Protein AF-A0A9D6I4A1-F1 (afdb_monomer_lite)

Structure (mmCIF, N/CA/C/O backbone):
data_AF-A0A9D6I4A1-F1
#
_entry.id   AF-A0A9D6I4A1-F1
#
loop_
_atom_site.group_PDB
_atom_site.id
_atom_site.type_symbol
_atom_site.label_atom_id
_atom_site.label_alt_id
_atom_site.label_comp_id
_atom_site.label_asym_id
_atom_site.label_entity_id
_atom_site.label_seq_id
_atom_site.pdbx_PDB_ins_code
_atom_site.Cartn_x
_atom_site.Cartn_y
_atom_site.Cartn_z
_atom_site.occupancy
_atom_site.B_iso_or_equiv
_atom_site.auth_seq_id
_atom_site.auth_comp_id
_atom_site.auth_asym_id
_atom_site.auth_atom_id
_atom_site.pdbx_PDB_model_num
ATOM 1 N N . MET A 1 1 ? -6.002 15.406 -6.025 1.00 47.84 1 MET A N 1
ATOM 2 C CA . MET A 1 1 ? -5.027 14.315 -6.257 1.00 47.84 1 MET A CA 1
ATOM 3 C C . MET A 1 1 ? -5.476 13.063 -5.506 1.00 47.84 1 MET A C 1
ATOM 5 O O . MET A 1 1 ? -5.878 13.197 -4.359 1.00 47.84 1 MET A O 1
ATOM 9 N N . PRO A 1 2 ? -5.454 11.870 -6.123 1.00 54.66 2 PRO A N 1
ATOM 10 C CA . PRO A 1 2 ? -6.043 10.647 -5.560 1.00 54.66 2 PRO A CA 1
ATOM 11 C C . PRO A 1 2 ? -5.282 10.047 -4.363 1.00 54.66 2 PRO A C 1
ATOM 13 O O . PRO A 1 2 ? -5.901 9.353 -3.564 1.00 54.66 2 PRO A O 1
ATOM 16 N N . CYS A 1 3 ? -3.990 10.353 -4.185 1.00 54.16 3 CYS A N 1
ATOM 17 C CA . CYS A 1 3 ? -3.206 9.846 -3.049 1.00 54.16 3 CYS A CA 1
ATOM 18 C C . CYS A 1 3 ? -3.714 10.364 -1.696 1.00 54.16 3 CYS A C 1
ATOM 20 O O . CYS A 1 3 ? -3.719 9.622 -0.722 1.00 54.16 3 CYS A O 1
ATOM 22 N N . HIS A 1 4 ? -4.209 11.606 -1.649 1.00 58.44 4 HIS A N 1
ATOM 23 C CA . HIS A 1 4 ? -4.678 12.207 -0.400 1.00 58.44 4 HIS A CA 1
ATOM 24 C C . HIS A 1 4 ? -5.949 11.517 0.101 1.00 58.44 4 HIS A C 1
ATOM 26 O O . HIS A 1 4 ? -6.052 11.242 1.285 1.00 58.44 4 HIS A O 1
ATOM 32 N N . ARG A 1 5 ? -6.862 11.121 -0.801 1.00 65.69 5 ARG A N 1
ATOM 33 C CA . ARG A 1 5 ? -8.113 10.458 -0.404 1.00 65.69 5 ARG A CA 1
ATOM 34 C C . ARG A 1 5 ? -7.889 9.132 0.318 1.00 65.69 5 ARG A C 1
ATOM 36 O O . ARG A 1 5 ? -8.626 8.843 1.245 1.00 65.69 5 ARG A O 1
ATOM 43 N N . ALA A 1 6 ? -6.899 8.331 -0.081 1.00 64.75 6 ALA A N 1
ATOM 44 C CA . ALA A 1 6 ? -6.619 7.059 0.591 1.00 64.75 6 ALA A CA 1
ATOM 45 C C . ALA A 1 6 ? -6.034 7.270 1.998 1.00 64.75 6 ALA A C 1
ATOM 47 O O . ALA A 1 6 ? -6.472 6.625 2.945 1.00 64.75 6 ALA A O 1
ATOM 48 N N . VAL A 1 7 ? -5.089 8.205 2.128 1.00 68.25 7 VAL A N 1
ATOM 49 C CA . VAL A 1 7 ? -4.458 8.575 3.405 1.00 68.25 7 VAL A CA 1
ATOM 50 C C . VAL A 1 7 ? -5.492 9.173 4.357 1.00 68.25 7 VAL A C 1
ATOM 52 O O . VAL A 1 7 ? -5.608 8.741 5.495 1.00 68.25 7 VAL A O 1
ATOM 55 N N . GLU A 1 8 ? -6.303 10.111 3.878 1.00 70.12 8 GLU A N 1
ATOM 56 C CA . GLU A 1 8 ? -7.340 10.790 4.655 1.00 70.12 8 GLU A CA 1
ATOM 57 C C . GLU A 1 8 ? -8.440 9.813 5.100 1.00 70.12 8 GLU A C 1
ATOM 59 O O . GLU A 1 8 ? -8.835 9.819 6.260 1.00 70.12 8 GLU A O 1
ATOM 64 N N . TYR A 1 9 ? -8.839 8.876 4.234 1.00 67.19 9 TYR A N 1
ATOM 65 C CA . TYR A 1 9 ? -9.808 7.817 4.544 1.00 67.19 9 TYR A CA 1
ATOM 66 C C . TYR A 1 9 ? -9.313 6.814 5.602 1.00 67.19 9 TYR A C 1
ATOM 68 O O . TYR A 1 9 ? -10.122 6.278 6.366 1.00 67.19 9 TYR A O 1
ATOM 76 N N . LEU A 1 10 ? -8.003 6.541 5.649 1.00 68.50 10 LEU A N 1
ATOM 77 C CA . LEU A 1 10 ? -7.381 5.689 6.669 1.00 68.50 10 LEU A CA 1
ATOM 78 C C . LEU A 1 10 ? -7.154 6.455 7.981 1.00 68.50 10 LEU A C 1
ATOM 80 O O . LEU A 1 10 ? -7.476 5.932 9.048 1.00 68.50 10 LEU A O 1
ATOM 84 N N . SER A 1 11 ? -6.684 7.704 7.899 1.00 69.38 11 SER A N 1
ATOM 85 C CA . SER A 1 11 ? -6.498 8.604 9.044 1.00 69.38 11 SER A CA 1
ATOM 86 C C . SER A 1 11 ? -7.811 8.894 9.767 1.00 69.38 11 SER A C 1
ATOM 88 O O . SER A 1 11 ? -7.855 8.817 10.991 1.00 69.38 11 SER A O 1
ATOM 90 N N . GLN A 1 12 ? -8.899 9.156 9.033 1.00 66.81 12 GLN A N 1
ATOM 91 C CA . GLN A 1 12 ? -10.236 9.359 9.610 1.00 66.81 12 GLN A CA 1
ATOM 92 C C . GLN A 1 12 ? -10.750 8.125 10.362 1.00 66.81 12 GLN A C 1
ATOM 94 O O . GLN A 1 12 ? -11.502 8.259 11.318 1.00 66.81 12 GLN A O 1
ATOM 99 N N . ARG A 1 13 ? -10.326 6.920 9.963 1.00 69.44 13 ARG A N 1
ATOM 100 C CA . ARG A 1 13 ? -10.680 5.663 10.642 1.00 69.44 13 ARG A CA 1
ATOM 101 C C . ARG A 1 13 ? -9.721 5.287 11.771 1.00 69.44 13 ARG A C 1
ATOM 103 O O . ARG A 1 13 ? -9.872 4.215 12.348 1.00 69.44 13 ARG A O 1
ATOM 110 N N . GLY A 1 14 ? -8.707 6.111 12.046 1.00 65.44 14 GLY A N 1
ATOM 111 C CA . GLY A 1 14 ? -7.681 5.816 13.048 1.00 65.44 14 GLY A CA 1
ATOM 112 C C . GLY A 1 14 ? -6.884 4.542 12.754 1.00 65.44 14 GLY A C 1
ATOM 113 O O . GLY A 1 14 ? -6.303 3.958 13.666 1.00 65.44 14 GLY A O 1
ATOM 114 N N . VAL A 1 15 ? -6.867 4.080 11.499 1.00 71.81 15 VAL A N 1
ATOM 115 C CA . VAL A 1 15 ? -6.135 2.869 11.126 1.00 71.81 15 VAL A CA 1
ATOM 116 C C . VAL A 1 15 ? -4.651 3.223 11.088 1.00 71.81 15 VAL A C 1
ATOM 118 O O . VAL A 1 15 ? -4.278 4.125 10.342 1.00 71.81 15 VAL A O 1
ATOM 121 N N . PRO A 1 16 ? -3.773 2.543 11.843 1.00 69.56 16 PRO A N 1
ATOM 122 C CA . PRO A 1 16 ? -2.341 2.747 11.697 1.00 69.56 16 PRO A CA 1
ATOM 123 C C . PRO A 1 16 ? -1.902 2.249 10.315 1.00 69.56 16 PRO A C 1
ATOM 125 O O . PRO A 1 16 ? -2.038 1.069 9.993 1.00 69.56 16 PRO A O 1
ATOM 128 N N . PHE A 1 17 ? -1.372 3.148 9.489 1.00 73.75 17 PHE A N 1
ATOM 129 C CA . PHE A 1 17 ? -0.805 2.823 8.182 1.00 73.75 17 PHE A CA 1
ATOM 130 C C . PHE A 1 17 ? 0.587 3.435 8.038 1.00 73.75 17 PHE A C 1
ATOM 132 O O . PHE A 1 17 ? 0.949 4.395 8.715 1.00 73.75 17 PHE A O 1
ATOM 139 N N . THR A 1 18 ? 1.379 2.875 7.130 1.00 78.88 18 THR A N 1
ATOM 140 C CA . THR A 1 18 ? 2.686 3.420 6.760 1.00 78.88 18 THR A CA 1
ATOM 141 C C . THR A 1 18 ? 2.623 3.903 5.322 1.00 78.88 18 THR A C 1
ATOM 143 O O . THR A 1 18 ? 2.420 3.109 4.403 1.00 78.88 18 THR A O 1
ATOM 146 N N . GLU A 1 19 ? 2.801 5.206 5.114 1.00 74.38 19 GLU A N 1
ATOM 147 C CA . GLU A 1 19 ? 2.887 5.772 3.771 1.00 74.38 19 GLU A CA 1
ATOM 148 C C . GLU A 1 19 ? 4.297 5.552 3.206 1.00 74.38 19 GLU A C 1
ATOM 150 O O . GLU A 1 19 ? 5.259 6.200 3.614 1.00 74.38 19 GLU A O 1
ATOM 155 N N . LYS A 1 20 ? 4.429 4.626 2.250 1.00 76.81 20 LYS A N 1
ATOM 156 C CA . LYS A 1 20 ? 5.657 4.451 1.463 1.00 76.81 20 LYS A CA 1
ATOM 157 C C . LYS A 1 20 ? 5.505 5.138 0.107 1.00 76.81 20 LYS A C 1
ATOM 159 O O . LYS A 1 20 ? 4.760 4.677 -0.758 1.00 76.81 20 LYS A O 1
ATOM 164 N N . ASN A 1 21 ? 6.231 6.234 -0.101 1.00 75.62 21 ASN A N 1
ATOM 165 C CA . ASN A 1 21 ? 6.176 6.988 -1.350 1.00 75.62 21 ASN A CA 1
ATOM 166 C C . ASN A 1 21 ? 7.234 6.494 -2.347 1.00 75.62 21 ASN A C 1
ATOM 168 O O . ASN A 1 21 ? 8.370 6.953 -2.322 1.00 75.62 21 ASN A O 1
ATOM 172 N N . VAL A 1 22 ? 6.847 5.633 -3.292 1.00 75.38 22 VAL A N 1
ATOM 173 C CA . VAL A 1 22 ? 7.761 5.097 -4.325 1.00 75.38 22 VAL A CA 1
ATOM 174 C C . VAL A 1 22 ? 8.341 6.151 -5.282 1.00 75.38 22 VAL A C 1
ATOM 176 O O . VAL A 1 22 ? 9.232 5.843 -6.071 1.00 75.38 22 VAL A O 1
ATOM 179 N N . ARG A 1 23 ? 7.819 7.387 -5.268 1.00 72.06 23 ARG A N 1
ATOM 180 C CA . ARG A 1 23 ? 8.339 8.503 -6.071 1.00 72.06 23 ARG A CA 1
ATOM 181 C C . ARG A 1 23 ? 9.558 9.149 -5.413 1.00 72.06 23 ARG A C 1
ATOM 183 O O . ARG A 1 23 ? 10.450 9.595 -6.123 1.00 72.06 23 ARG A O 1
ATOM 190 N N . ASN A 1 24 ? 9.578 9.188 -4.082 1.00 76.88 2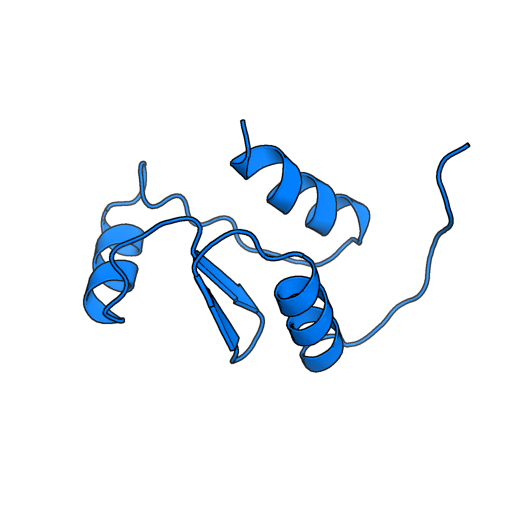4 ASN A N 1
ATOM 191 C CA . ASN A 1 24 ? 10.668 9.770 -3.296 1.00 76.88 24 ASN A CA 1
ATOM 192 C C . ASN A 1 24 ? 11.586 8.698 -2.684 1.00 76.88 24 ASN A C 1
ATOM 194 O O . ASN A 1 24 ? 12.719 9.007 -2.331 1.00 76.88 24 ASN A O 1
ATOM 198 N N . ASP A 1 25 ? 11.112 7.456 -2.574 1.00 79.81 25 ASP A N 1
ATOM 199 C CA . ASP A 1 25 ? 11.842 6.323 -2.018 1.00 79.81 25 ASP A CA 1
ATOM 200 C C . ASP A 1 25 ? 12.140 5.274 -3.114 1.00 79.81 25 ASP A C 1
ATOM 202 O O . ASP A 1 25 ? 11.258 4.497 -3.512 1.00 79.81 25 ASP A O 1
ATOM 206 N N . PRO A 1 26 ? 13.384 5.227 -3.625 1.00 82.44 26 PRO A N 1
ATOM 207 C CA . PRO A 1 26 ? 13.786 4.245 -4.623 1.00 82.44 26 PRO A CA 1
ATOM 208 C C . PRO A 1 26 ? 13.806 2.805 -4.084 1.00 82.44 26 PRO A C 1
ATOM 210 O O . PRO A 1 26 ? 13.633 1.880 -4.881 1.00 82.44 26 PRO A O 1
ATOM 213 N N . ALA A 1 27 ? 13.955 2.593 -2.771 1.00 85.62 27 ALA A N 1
ATOM 214 C CA . ALA A 1 27 ? 13.889 1.263 -2.167 1.00 85.62 27 ALA A CA 1
ATOM 215 C C . ALA A 1 27 ? 12.450 0.730 -2.190 1.00 85.62 27 ALA A C 1
ATOM 217 O O . ALA A 1 27 ? 12.217 -0.398 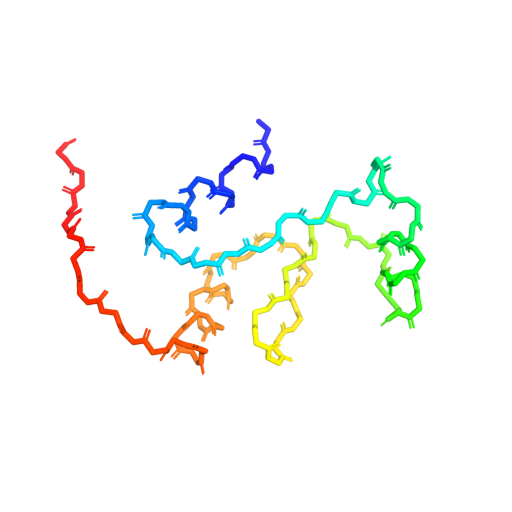-2.625 1.00 85.62 27 ALA A O 1
ATOM 218 N N . ALA A 1 28 ? 11.462 1.568 -1.856 1.00 81.25 28 ALA A N 1
ATOM 219 C CA . ALA A 1 28 ? 10.046 1.214 -1.990 1.00 81.25 28 ALA A CA 1
ATOM 220 C C . ALA A 1 28 ? 9.663 0.903 -3.451 1.00 81.25 28 ALA A C 1
ATOM 222 O O . ALA A 1 28 ? 8.867 0.000 -3.720 1.00 81.25 28 ALA A O 1
ATOM 223 N N . ARG A 1 29 ? 10.259 1.612 -4.421 1.00 82.12 29 ARG A N 1
ATOM 224 C CA . ARG A 1 29 ? 10.098 1.305 -5.851 1.00 82.12 29 ARG A CA 1
ATOM 225 C C . ARG A 1 29 ? 10.720 -0.042 -6.233 1.00 82.12 29 ARG A C 1
ATOM 227 O O . ARG A 1 29 ? 10.127 -0.770 -7.027 1.00 82.12 29 ARG A O 1
ATOM 234 N N . GLN A 1 30 ? 11.893 -0.377 -5.700 1.00 84.75 30 GLN A N 1
ATOM 235 C CA . GLN A 1 30 ? 12.502 -1.692 -5.913 1.00 84.75 30 GLN A CA 1
ATOM 236 C C . GLN A 1 30 ? 11.662 -2.815 -5.302 1.00 84.75 30 GLN A C 1
ATOM 238 O O . GLN A 1 30 ? 11.451 -3.816 -5.978 1.00 84.75 30 GLN A O 1
ATOM 243 N N . GLU A 1 31 ? 11.125 -2.639 -4.090 1.00 82.06 31 GLU A N 1
ATOM 244 C CA . GLU A 1 31 ? 10.181 -3.590 -3.482 1.00 82.06 31 GLU A CA 1
ATOM 245 C C . GLU A 1 31 ? 8.952 -3.803 -4.379 1.00 82.06 31 GLU A C 1
ATOM 247 O O . GLU A 1 31 ? 8.558 -4.943 -4.622 1.00 82.06 31 GLU A O 1
ATOM 252 N N . LEU A 1 32 ? 8.374 -2.724 -4.924 1.00 81.88 32 LEU A N 1
ATOM 253 C CA . LEU A 1 32 ? 7.229 -2.783 -5.841 1.00 81.88 32 LEU A CA 1
ATOM 254 C C . LEU A 1 32 ? 7.525 -3.667 -7.066 1.00 81.88 32 LEU A C 1
ATOM 256 O O . LEU A 1 32 ? 6.756 -4.578 -7.381 1.00 81.88 32 LEU A O 1
ATOM 260 N N . LEU A 1 33 ? 8.670 -3.425 -7.712 1.00 82.81 33 LEU A N 1
ATOM 261 C CA . LEU A 1 33 ? 9.122 -4.177 -8.884 1.00 82.81 33 LEU A CA 1
ATOM 262 C C . LEU A 1 33 ? 9.468 -5.629 -8.538 1.00 82.81 33 LEU A C 1
ATOM 264 O O . LEU A 1 33 ? 9.111 -6.533 -9.289 1.00 82.81 33 LEU A O 1
ATOM 268 N N . ALA A 1 34 ? 10.115 -5.867 -7.394 1.00 86.00 34 ALA A N 1
ATOM 269 C CA . ALA A 1 34 ? 10.453 -7.206 -6.913 1.00 86.00 34 ALA A CA 1
ATOM 270 C C . ALA A 1 34 ? 9.201 -8.042 -6.604 1.00 86.00 34 ALA A C 1
ATOM 272 O O . ALA A 1 34 ? 9.205 -9.257 -6.783 1.00 86.00 34 ALA A O 1
ATOM 273 N N . MET A 1 35 ? 8.111 -7.394 -6.186 1.00 80.44 35 MET A N 1
ATOM 274 C CA . MET A 1 35 ? 6.805 -8.030 -6.012 1.00 80.44 35 MET A CA 1
ATOM 275 C C . MET A 1 35 ? 6.060 -8.286 -7.336 1.00 80.44 35 MET A C 1
ATOM 277 O O . MET A 1 35 ? 5.020 -8.941 -7.312 1.00 80.44 35 MET A O 1
ATOM 281 N N . GLY A 1 36 ? 6.566 -7.792 -8.472 1.00 83.81 36 GLY A N 1
ATOM 282 C CA . GLY A 1 36 ? 5.942 -7.941 -9.790 1.00 83.81 36 GLY A CA 1
ATOM 283 C C . GLY A 1 36 ? 4.866 -6.898 -10.105 1.00 83.81 36 GLY A C 1
ATOM 284 O O . GLY A 1 36 ? 4.145 -7.043 -11.090 1.00 83.81 36 GLY A O 1
ATOM 285 N N . PHE A 1 37 ? 4.745 -5.841 -9.296 1.00 81.75 37 PHE A N 1
ATOM 286 C CA . PHE A 1 37 ? 3.794 -4.760 -9.535 1.00 81.75 37 PHE A CA 1
ATOM 287 C C . PHE A 1 37 ? 4.466 -3.604 -10.280 1.00 81.75 37 PHE A C 1
ATOM 289 O O . PHE A 1 37 ? 5.571 -3.178 -9.952 1.00 81.75 37 PHE A O 1
ATOM 296 N N . THR A 1 38 ? 3.775 -3.064 -11.281 1.00 76.69 38 THR A N 1
ATOM 297 C CA . THR A 1 38 ? 4.279 -1.966 -12.126 1.00 76.69 38 THR A CA 1
ATOM 298 C C . THR A 1 38 ? 3.424 -0.703 -12.041 1.00 76.69 38 THR A C 1
ATOM 300 O O . THR A 1 38 ? 3.813 0.341 -12.562 1.00 76.69 38 THR A O 1
ATOM 303 N N . SER A 1 39 ? 2.280 -0.772 -11.358 1.00 69.81 39 SER A N 1
ATOM 304 C CA . SER A 1 39 ? 1.297 0.305 -11.258 1.00 69.81 39 SER A CA 1
ATOM 305 C C . SER A 1 39 ? 1.047 0.715 -9.810 1.00 69.81 39 SER A C 1
ATOM 307 O O . SER A 1 39 ? 0.866 -0.132 -8.936 1.00 69.81 39 SER A O 1
ATOM 309 N N . VAL A 1 40 ? 0.966 2.024 -9.582 1.00 72.62 40 VAL A N 1
ATOM 310 C CA . VAL A 1 40 ? 0.557 2.641 -8.313 1.00 72.62 40 VAL A CA 1
ATOM 311 C C . VAL A 1 40 ? -0.833 3.278 -8.441 1.00 72.62 40 VAL A C 1
ATOM 313 O O . VAL A 1 40 ? -1.202 3.675 -9.547 1.00 72.62 40 VAL A O 1
ATOM 316 N N . PRO A 1 41 ? -1.597 3.433 -7.341 1.00 69.69 41 PRO A N 1
ATOM 317 C CA . PRO A 1 41 ? -1.253 3.101 -5.950 1.00 69.69 41 PRO A CA 1
ATOM 318 C C . PRO A 1 41 ? -1.271 1.590 -5.670 1.00 69.69 41 PRO A C 1
ATOM 320 O O . PRO A 1 41 ? -2.126 0.884 -6.186 1.00 69.69 41 PRO A O 1
ATOM 323 N N . LEU A 1 42 ? -0.334 1.100 -4.853 1.00 78.50 42 LEU A N 1
ATOM 324 C CA . LEU A 1 42 ? -0.362 -0.255 -4.289 1.00 78.50 42 LEU A CA 1
ATOM 325 C C . LEU A 1 42 ? -0.689 -0.128 -2.798 1.00 78.50 42 LEU A C 1
ATOM 327 O O . LEU A 1 42 ? 0.047 0.541 -2.074 1.00 78.50 42 LEU A O 1
ATOM 331 N N . LEU A 1 43 ? -1.772 -0.755 -2.344 1.00 79.31 43 LEU A N 1
ATOM 332 C CA . LEU A 1 43 ? -2.127 -0.835 -0.930 1.00 79.31 43 LEU A CA 1
ATOM 333 C C . LEU A 1 43 ? -1.795 -2.229 -0.395 1.00 79.31 43 LEU A C 1
ATOM 335 O O . LEU A 1 43 ? -2.256 -3.241 -0.921 1.00 79.31 43 LEU A O 1
ATOM 339 N N . LEU A 1 44 ? -0.999 -2.274 0.668 1.00 80.38 44 LEU A N 1
ATOM 340 C CA . LEU A 1 44 ? -0.685 -3.493 1.408 1.00 80.38 44 LEU A CA 1
ATOM 341 C C . LEU A 1 44 ? -1.467 -3.459 2.723 1.00 80.38 44 LEU A C 1
ATOM 343 O O . LEU A 1 44 ? -1.191 -2.625 3.580 1.00 80.38 44 LEU A O 1
ATOM 347 N N . ILE A 1 45 ? -2.459 -4.337 2.865 1.00 80.38 45 ILE A N 1
ATOM 348 C CA . ILE A 1 45 ? -3.331 -4.408 4.046 1.00 80.38 45 ILE A CA 1
ATOM 349 C C . ILE A 1 45 ? -3.222 -5.819 4.622 1.00 80.38 45 ILE A C 1
ATOM 351 O O . ILE A 1 45 ? -3.772 -6.780 4.075 1.00 80.38 45 ILE A O 1
ATOM 355 N N . GLY A 1 46 ? -2.455 -5.959 5.705 1.00 76.38 46 GLY A N 1
ATOM 356 C CA . GLY A 1 46 ? -2.102 -7.260 6.273 1.00 76.38 46 GLY A CA 1
ATOM 357 C C . GLY A 1 46 ? -1.389 -8.143 5.243 1.00 76.38 46 GLY A C 1
ATOM 358 O O . GLY A 1 46 ? -0.309 -7.806 4.765 1.00 76.38 46 GLY A O 1
ATOM 359 N N . ALA A 1 47 ? -2.011 -9.265 4.876 1.00 77.81 47 ALA A N 1
ATOM 360 C CA . ALA A 1 47 ? -1.511 -10.168 3.835 1.00 77.81 47 ALA A CA 1
ATOM 361 C C . ALA A 1 47 ? -2.035 -9.842 2.421 1.00 77.81 47 ALA A C 1
ATOM 363 O O . ALA A 1 47 ? -1.589 -10.449 1.445 1.00 77.81 47 ALA A O 1
ATOM 364 N N . ARG A 1 48 ? -2.992 -8.914 2.284 1.00 80.06 48 ARG A N 1
ATOM 365 C CA . ARG A 1 48 ? -3.575 -8.557 0.987 1.00 80.06 48 ARG A CA 1
ATOM 366 C C . ARG A 1 48 ? -2.769 -7.466 0.300 1.00 80.06 48 ARG A C 1
ATOM 368 O O . ARG A 1 48 ? -2.341 -6.498 0.922 1.00 80.06 48 ARG A O 1
ATOM 375 N N . ARG A 1 49 ? -2.608 -7.629 -1.012 1.00 84.12 49 ARG A N 1
ATOM 376 C CA . ARG A 1 49 ? -1.940 -6.679 -1.901 1.00 84.12 49 ARG A CA 1
ATOM 377 C C . ARG A 1 49 ? -2.962 -6.225 -2.929 1.00 84.12 49 ARG A C 1
ATOM 379 O O . ARG A 1 49 ? -3.459 -7.049 -3.689 1.00 84.12 49 ARG A O 1
ATOM 386 N N . LEU A 1 50 ? -3.303 -4.946 -2.905 1.00 82.12 50 LEU A N 1
ATOM 387 C CA . LEU A 1 50 ? -4.328 -4.347 -3.748 1.00 82.12 50 LEU A CA 1
ATOM 388 C C . LEU A 1 50 ? -3.660 -3.357 -4.690 1.00 82.12 50 LEU A C 1
ATOM 390 O O . LEU A 1 50 ? -3.007 -2.415 -4.242 1.00 82.12 50 LEU A O 1
ATOM 394 N N . THR A 1 51 ? -3.814 -3.561 -5.991 1.00 83.12 51 THR A N 1
ATOM 395 C CA . THR A 1 51 ? -3.322 -2.631 -7.011 1.00 83.12 51 THR A CA 1
ATOM 396 C C . THR A 1 51 ? -4.445 -1.714 -7.466 1.00 83.12 51 THR A C 1
ATOM 398 O O . THR A 1 51 ? -5.506 -2.184 -7.868 1.00 83.12 51 THR A O 1
ATOM 401 N N . GLY A 1 52 ? -4.193 -0.410 -7.465 1.00 76.81 52 GLY A N 1
ATOM 402 C CA . GLY A 1 52 ? -5.189 0.613 -7.755 1.00 76.81 52 GLY A CA 1
ATOM 403 C C . GLY A 1 52 ? -5.991 1.033 -6.522 1.00 76.81 52 GLY A C 1
ATOM 404 O O . GLY A 1 52 ? -5.824 0.518 -5.419 1.00 76.81 52 GLY A O 1
ATOM 405 N N . PHE A 1 53 ? -6.862 2.024 -6.708 1.00 73.81 53 PHE A N 1
ATOM 406 C CA . PHE A 1 53 ? -7.771 2.491 -5.665 1.00 73.81 53 PHE A CA 1
ATOM 407 C C . PHE A 1 53 ? -9.144 1.846 -5.867 1.00 73.81 53 PHE A C 1
ATOM 409 O O . PHE A 1 53 ? -9.949 2.341 -6.655 1.00 73.81 53 PHE A O 1
ATOM 416 N N . ASN A 1 54 ? -9.399 0.738 -5.169 1.00 80.06 54 ASN A N 1
ATOM 417 C CA . ASN A 1 54 ? -10.710 0.092 -5.144 1.00 80.06 54 ASN A CA 1
ATOM 418 C C . ASN A 1 54 ? -11.279 0.108 -3.714 1.00 80.06 54 ASN A C 1
ATOM 420 O O . ASN A 1 54 ? -10.845 -0.694 -2.885 1.00 80.06 54 ASN A O 1
ATOM 424 N N . PRO A 1 55 ? -12.243 0.991 -3.399 1.00 76.56 55 PRO A N 1
ATOM 425 C CA . PRO A 1 55 ? -12.781 1.111 -2.046 1.00 76.56 55 PRO A CA 1
ATOM 426 C C . PRO A 1 55 ? -13.418 -0.189 -1.535 1.00 76.56 55 PR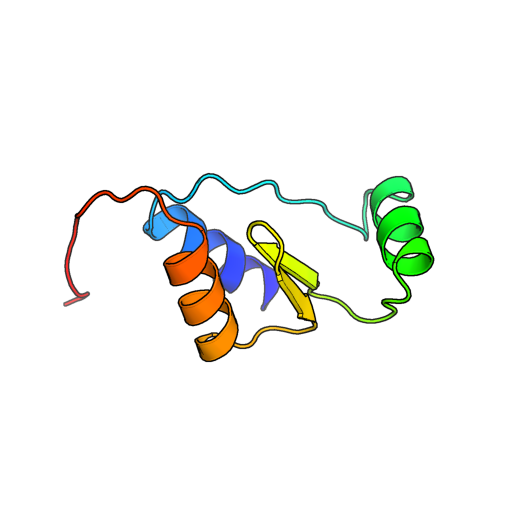O A C 1
ATOM 428 O O . PRO A 1 55 ? -13.272 -0.493 -0.357 1.00 76.56 55 PRO A O 1
ATOM 431 N N . ALA A 1 56 ? -14.047 -0.993 -2.401 1.00 82.81 56 ALA A N 1
ATOM 432 C CA . ALA A 1 56 ? -14.663 -2.259 -1.995 1.00 82.81 56 ALA A CA 1
ATOM 433 C C . ALA A 1 56 ? -13.617 -3.299 -1.553 1.00 82.81 56 ALA A C 1
ATOM 435 O O . ALA A 1 56 ? -13.789 -3.982 -0.544 1.00 82.81 56 ALA A O 1
ATOM 436 N N . GLU A 1 57 ? -12.503 -3.400 -2.282 1.00 83.62 57 GLU A N 1
ATOM 437 C CA . GLU A 1 57 ? -11.410 -4.307 -1.917 1.00 83.62 57 GLU A CA 1
ATOM 438 C C . GLU A 1 57 ? -10.639 -3.819 -0.692 1.00 83.62 57 GLU A C 1
ATOM 440 O O . GLU A 1 57 ? -10.260 -4.632 0.153 1.00 83.62 57 GLU A O 1
ATOM 445 N N . ILE A 1 58 ? -10.443 -2.503 -0.576 1.00 79.50 58 ILE A N 1
ATOM 446 C CA . ILE A 1 58 ? -9.825 -1.876 0.595 1.00 79.50 58 ILE A CA 1
ATOM 447 C C . ILE A 1 58 ? -10.656 -2.184 1.837 1.00 79.50 58 ILE A C 1
ATOM 449 O O . ILE A 1 58 ? -10.114 -2.659 2.830 1.00 79.50 58 ILE A O 1
ATOM 453 N N . GLU A 1 59 ? -11.972 -1.988 1.776 1.00 79.56 59 GLU A N 1
ATOM 454 C CA . GLU A 1 59 ? -12.859 -2.255 2.904 1.00 79.56 59 GLU A CA 1
ATOM 455 C C . GLU A 1 59 ? -12.870 -3.746 3.278 1.00 79.56 59 GLU A C 1
ATOM 457 O O . GLU A 1 59 ? -12.778 -4.090 4.456 1.00 79.56 59 GLU A O 1
ATOM 462 N N . ALA A 1 60 ? -12.895 -4.648 2.291 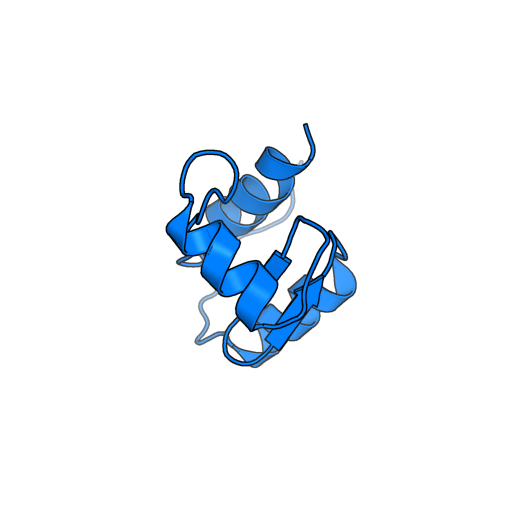1.00 82.31 60 ALA A N 1
ATOM 463 C CA . ALA A 1 60 ? -12.803 -6.087 2.532 1.00 82.31 60 ALA A CA 1
ATOM 464 C C . ALA A 1 60 ? -11.464 -6.495 3.171 1.00 82.31 60 ALA A C 1
ATOM 466 O O . ALA A 1 60 ? -11.432 -7.352 4.056 1.00 82.31 60 ALA A O 1
ATOM 467 N N . ALA A 1 61 ? -10.357 -5.889 2.739 1.00 82.12 61 ALA A N 1
ATOM 468 C CA . ALA A 1 61 ? -9.037 -6.153 3.294 1.00 82.12 61 ALA A CA 1
ATOM 469 C C . ALA A 1 61 ? -8.885 -5.593 4.715 1.00 82.12 61 ALA A C 1
ATOM 471 O O . ALA A 1 61 ? -8.359 -6.289 5.580 1.00 82.12 61 ALA A O 1
ATOM 472 N N . LEU A 1 62 ? -9.403 -4.388 4.978 1.00 76.69 62 LEU A N 1
ATOM 473 C CA . LEU A 1 62 ? -9.444 -3.793 6.316 1.00 76.69 62 LEU A CA 1
ATOM 474 C C . LEU A 1 62 ? -10.265 -4.657 7.273 1.00 76.69 62 LEU A C 1
ATOM 476 O O . LEU A 1 62 ? -9.815 -4.959 8.373 1.00 76.69 62 LEU A O 1
ATOM 480 N N . ARG A 1 63 ? -11.433 -5.134 6.831 1.00 77.19 63 ARG A N 1
ATOM 481 C CA . ARG A 1 63 ? -12.289 -6.037 7.614 1.00 77.19 63 ARG A CA 1
ATOM 482 C C . ARG A 1 63 ? -11.588 -7.355 7.949 1.00 77.19 63 ARG A C 1
ATOM 484 O O . ARG A 1 63 ? -11.832 -7.920 9.007 1.00 77.19 63 ARG A O 1
ATOM 491 N N . ALA A 1 64 ? -10.715 -7.830 7.060 1.00 71.50 64 ALA A N 1
ATOM 492 C CA . ALA A 1 64 ? -9.921 -9.035 7.271 1.00 71.50 64 ALA A CA 1
ATOM 493 C C . ALA A 1 64 ? -8.687 -8.819 8.169 1.00 71.50 64 ALA A C 1
ATOM 495 O O . ALA A 1 64 ? -8.180 -9.797 8.712 1.00 71.50 64 ALA A O 1
ATOM 496 N N . SER A 1 65 ? -8.184 -7.584 8.313 1.00 62.50 65 SER A N 1
ATOM 497 C CA . SER A 1 65 ? -6.963 -7.288 9.083 1.00 62.50 65 SER A CA 1
ATOM 498 C C . SER A 1 65 ? -7.188 -6.501 10.377 1.00 62.50 65 SER A C 1
ATOM 500 O O . SER A 1 65 ? -6.216 -6.240 11.083 1.00 62.50 65 SER A O 1
ATOM 502 N N . ALA A 1 66 ? -8.413 -6.083 10.690 1.00 54.09 66 ALA A N 1
ATOM 503 C CA . ALA A 1 66 ? -8.681 -5.271 11.871 1.00 54.09 66 ALA A CA 1
ATOM 504 C C . ALA A 1 66 ? -8.742 -6.113 13.163 1.00 54.09 66 ALA A C 1
ATOM 506 O O . ALA A 1 66 ? -9.600 -6.990 13.277 1.00 54.09 66 ALA A O 1
ATOM 507 N N . PRO A 1 67 ? -7.948 -5.784 14.200 1.00 47.56 67 PRO A N 1
ATOM 508 C CA . PRO A 1 67 ? -8.484 -5.644 15.543 1.00 47.56 67 PRO A CA 1
ATOM 509 C C . PRO A 1 67 ? -9.270 -4.320 15.601 1.00 47.56 67 PRO A C 1
ATOM 511 O O . PRO A 1 67 ? -8.743 -3.255 15.293 1.00 47.56 67 PRO A O 1
ATOM 514 N N . THR A 1 68 ? -10.558 -4.396 15.927 1.00 41.47 68 THR A N 1
ATOM 515 C CA . THR A 1 68 ? -11.474 -3.258 16.157 1.00 41.47 68 THR A CA 1
ATOM 516 C C . THR A 1 68 ? -10.871 -2.207 17.113 1.00 41.47 68 THR A C 1
ATOM 518 O O . THR A 1 68 ? -10.114 -2.584 18.010 1.00 41.47 68 THR A O 1
ATOM 521 N N . PRO A 1 69 ? -11.251 -0.916 17.010 1.00 53.62 69 PRO A N 1
ATOM 522 C CA . PRO A 1 69 ? -12.493 -0.519 17.677 1.00 53.62 69 PRO A CA 1
ATOM 523 C C . PRO A 1 69 ? -13.388 0.478 16.919 1.00 53.62 69 PRO A C 1
ATOM 525 O O . PRO A 1 69 ? -12.972 1.221 16.040 1.00 53.62 69 PRO A O 1
ATOM 528 N N . MET A 1 70 ? -14.659 0.421 17.325 1.00 52.75 70 MET A N 1
ATOM 529 C CA . MET A 1 70 ? -15.751 1.384 17.158 1.00 52.75 70 MET A CA 1
ATOM 530 C C . MET A 1 70 ? -15.356 2.870 17.184 1.00 52.75 70 MET A C 1
ATOM 532 O O . MET A 1 70 ? -14.546 3.282 18.010 1.00 52.75 70 MET A O 1
ATOM 536 N N . GLY A 1 71 ? -16.121 3.661 16.419 1.00 44.44 71 GLY A N 1
ATOM 537 C CA . GLY A 1 71 ? -16.304 5.110 16.575 1.00 44.44 71 GLY A CA 1
ATOM 538 C C . GLY A 1 71 ? -15.771 5.905 15.377 1.00 44.44 71 GLY A C 1
ATOM 539 O O . GLY A 1 71 ? -14.626 5.729 14.995 1.00 44.44 71 GLY A O 1
ATOM 540 N N . SER A 1 72 ? -16.510 6.783 14.708 1.00 38.34 72 SER A N 1
ATOM 541 C CA . SER A 1 72 ? -17.837 7.323 14.974 1.00 38.34 72 SER A CA 1
ATOM 542 C C . SER A 1 72 ? -18.349 7.944 13.673 1.00 38.34 72 SER A C 1
ATOM 544 O O . SER A 1 72 ? -17.662 8.778 13.098 1.00 38.34 72 SER A O 1
ATOM 546 N N . ASP A 1 73 ? -19.539 7.509 13.275 1.00 42.97 73 ASP A N 1
ATOM 547 C CA . ASP A 1 73 ? -20.634 8.298 12.704 1.00 42.97 73 ASP A CA 1
ATOM 548 C C . ASP A 1 73 ? -20.500 9.127 11.395 1.00 42.97 73 ASP A C 1
ATOM 550 O O . ASP A 1 73 ? -19.416 9.519 10.969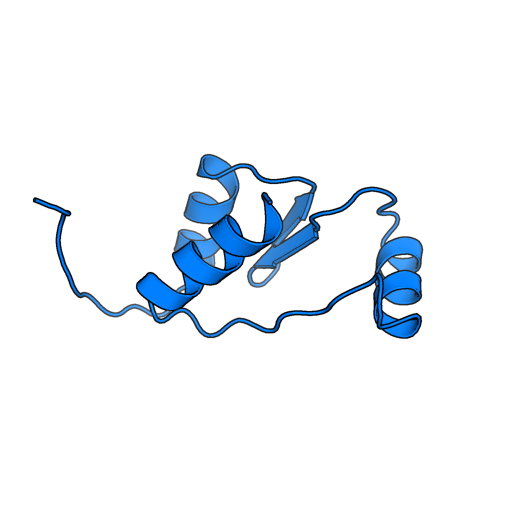 1.00 42.97 73 ASP A O 1
ATOM 554 N N . PRO A 1 74 ? -21.648 9.324 10.708 1.00 54.78 74 PRO A N 1
ATOM 555 C CA . PRO A 1 74 ? -21.787 9.873 9.366 1.00 54.78 74 PRO A CA 1
ATOM 556 C C . PRO A 1 74 ? -21.707 11.406 9.353 1.00 54.78 74 PRO A C 1
ATOM 558 O O . PRO A 1 74 ? -22.077 12.084 10.309 1.00 54.78 74 PRO A O 1
ATOM 561 N N . GLU A 1 75 ? -21.223 11.941 8.237 1.00 26.61 75 GLU A N 1
ATOM 562 C CA . GLU A 1 75 ? -21.137 13.378 7.957 1.00 26.61 75 GLU A CA 1
ATOM 563 C C . GLU A 1 75 ? -22.551 14.012 7.867 1.00 26.61 75 GLU A C 1
ATOM 565 O O . GLU A 1 75 ? -23.435 13.383 7.271 1.00 26.61 75 GLU A O 1
ATOM 570 N N . PRO A 1 76 ? -22.797 15.204 8.453 1.00 56.72 76 PRO A N 1
ATOM 571 C CA . PRO A 1 76 ? -23.985 16.020 8.177 1.00 56.7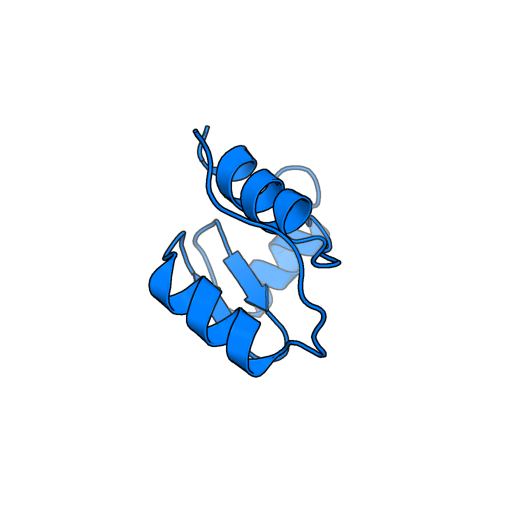2 76 PRO A CA 1
ATOM 572 C C . PRO A 1 76 ? -23.941 16.708 6.804 1.00 56.72 76 PRO A C 1
ATOM 574 O O . PRO A 1 76 ? -22.830 17.042 6.334 1.00 56.72 76 PRO A O 1
#

Foldseek 3Di:
DVVVVVVVVCVVQVHDDDDDDVVVDVVVVVVCVVVVHDADDWDDQPPDIDHDDDVVVVVVSCVVRDPDDDDDDDDD

Radius of gyration: 13.51 Å; chains: 1; bounding box: 38×26×30 Å

Sequence (76 aa):
MPCHRAVEYLSQRGVPFTEKNVRNDPAARQELLAMGFTSVPLLLIGARRLTGFNPAEIEAALRASAPTPMGSDPEP

Secondary structure (DSSP, 8-state):
-HHHHHHHHHHTTT-------TTT-HHHHHHHHHTT--SS-EEEETTEEEES--HHHHHHHHHHHPPP--------

pLDDT: mean 71.05, std 12.91, range [26.61, 86.0]